Protein AF-A0A920TC18-F1 (afdb_monomer_lite)

Secondary structure (DSSP, 8-state):
-EEEEEEE-STTEEEEEEEEE--TTHHHHHHHHHHHTT-EEEEEEEEEE--TTS--EEEEEEEEEPPTT--HHHHHHHHHHHHHHHHHHHHTT-HHHHHHHHHHHHHHHHHTS---HHHHHHTTT--EEEPPP-

pLDDT: mean 86.0, std 17.26, range [37.12, 97.81]

Structure (mmCIF, N/CA/C/O backbone):
data_AF-A0A920TC18-F1
#
_entry.id   AF-A0A920TC18-F1
#
loop_
_atom_site.group_PDB
_atom_site.id
_atom_site.type_symbol
_atom_site.label_atom_id
_atom_site.label_alt_id
_atom_site.label_comp_id
_atom_site.label_asym_id
_atom_site.label_entity_id
_atom_site.label_seq_id
_atom_site.pdbx_PDB_ins_code
_atom_site.Cartn_x
_atom_site.Cartn_y
_atom_site.Cartn_z
_atom_site.occupancy
_atom_site.B_iso_or_equiv
_atom_site.auth_seq_id
_atom_site.auth_comp_id
_atom_site.auth_asym_id
_atom_site.auth_atom_id
_atom_site.pdbx_PDB_model_num
ATOM 1 N N . MET A 1 1 ? -10.137 7.199 5.764 1.00 71.00 1 MET A N 1
ATOM 2 C CA . MET A 1 1 ? -9.366 8.126 4.909 1.00 71.00 1 MET A CA 1
ATOM 3 C C . MET A 1 1 ? -7.893 7.777 5.050 1.00 71.00 1 MET A C 1
ATOM 5 O O . MET A 1 1 ? -7.438 7.649 6.183 1.00 71.00 1 MET A O 1
ATOM 9 N N . ALA A 1 2 ? -7.204 7.559 3.930 1.00 89.00 2 ALA A N 1
ATOM 10 C CA . ALA A 1 2 ? -5.788 7.202 3.873 1.00 89.00 2 ALA A CA 1
ATOM 11 C C . ALA A 1 2 ? -5.041 8.218 2.997 1.00 89.00 2 ALA A C 1
ATOM 13 O O . ALA A 1 2 ? -5.498 8.547 1.901 1.00 89.00 2 ALA A O 1
ATOM 14 N N . MET A 1 3 ? -3.919 8.724 3.499 1.00 94.50 3 MET A N 1
ATOM 15 C CA . MET A 1 3 ? -2.971 9.561 2.768 1.00 94.50 3 MET A CA 1
ATOM 16 C C . MET A 1 3 ? -1.840 8.679 2.250 1.00 94.50 3 MET A C 1
ATOM 18 O O . MET A 1 3 ? -1.344 7.822 2.982 1.00 94.50 3 MET A O 1
ATOM 22 N N . VAL A 1 4 ? -1.434 8.913 1.006 1.00 96.06 4 VAL A N 1
ATOM 23 C CA . VAL A 1 4 ? -0.316 8.234 0.354 1.00 96.06 4 VAL A CA 1
ATOM 24 C C . VAL A 1 4 ? 0.559 9.305 -0.278 1.00 96.06 4 VAL A C 1
ATOM 26 O O . VAL A 1 4 ? 0.095 10.030 -1.150 1.00 96.06 4 VAL A O 1
ATOM 29 N N . GLU A 1 5 ? 1.803 9.397 0.174 1.00 96.12 5 GLU A N 1
ATOM 30 C CA . GLU A 1 5 ? 2.759 10.421 -0.243 1.00 96.12 5 GLU A CA 1
ATOM 31 C C . GLU A 1 5 ? 4.045 9.754 -0.748 1.00 96.12 5 GLU A C 1
ATOM 33 O O . GLU A 1 5 ? 4.858 9.290 0.060 1.00 96.12 5 GLU A O 1
ATOM 38 N N . PRO A 1 6 ? 4.227 9.643 -2.074 1.00 95.50 6 PRO A N 1
ATOM 39 C CA . PRO A 1 6 ? 5.462 9.153 -2.665 1.00 95.50 6 PRO A CA 1
ATOM 40 C C . PRO A 1 6 ? 6.469 10.294 -2.866 1.00 95.50 6 PRO A C 1
ATOM 42 O O . PRO A 1 6 ? 6.216 11.250 -3.596 1.00 95.50 6 PRO A O 1
ATOM 45 N N . VAL A 1 7 ? 7.660 10.149 -2.292 1.00 95.75 7 VAL A N 1
ATOM 46 C CA . VAL A 1 7 ? 8.815 11.014 -2.549 1.00 95.75 7 VAL A CA 1
ATOM 47 C C . VAL A 1 7 ? 9.787 10.294 -3.468 1.00 95.75 7 VAL A C 1
ATOM 49 O O . VAL A 1 7 ? 10.205 9.164 -3.219 1.00 95.75 7 VAL A O 1
ATOM 52 N N . TRP A 1 8 ? 10.164 10.965 -4.545 1.00 92.06 8 TRP A N 1
ATOM 53 C CA . TRP A 1 8 ? 11.046 10.416 -5.560 1.00 92.06 8 TRP A CA 1
ATOM 54 C C . TRP A 1 8 ? 12.492 10.328 -5.097 1.00 92.06 8 TRP A C 1
ATOM 56 O O . TRP A 1 8 ? 13.028 11.261 -4.501 1.00 92.06 8 TRP A O 1
ATOM 66 N N . LEU A 1 9 ? 13.124 9.209 -5.436 1.00 91.44 9 LEU A N 1
ATOM 67 C CA . LEU A 1 9 ? 14.552 8.980 -5.277 1.00 91.44 9 LEU A CA 1
ATOM 68 C C . LEU A 1 9 ? 15.173 8.682 -6.651 1.00 91.44 9 LEU A C 1
ATOM 70 O O . LEU A 1 9 ? 14.479 8.509 -7.655 1.00 91.44 9 LEU A O 1
ATOM 74 N N . GLU A 1 10 ? 16.498 8.603 -6.697 1.00 88.12 10 GLU A N 1
ATOM 75 C CA . GLU A 1 10 ? 17.239 8.215 -7.901 1.00 88.12 10 GLU A CA 1
ATOM 76 C C . GLU A 1 10 ? 16.996 6.735 -8.277 1.00 88.12 10 GLU A C 1
ATOM 78 O O . GLU A 1 10 ? 16.531 5.925 -7.467 1.00 88.12 10 GLU A O 1
ATOM 83 N N . ASP A 1 11 ? 17.319 6.371 -9.523 1.00 87.25 11 ASP A N 1
ATOM 84 C CA . ASP A 1 11 ? 17.319 4.990 -10.037 1.00 87.25 11 ASP A CA 1
ATOM 85 C C . ASP A 1 11 ? 15.982 4.233 -9.935 1.00 87.25 11 ASP A C 1
ATOM 87 O O . ASP A 1 11 ? 15.939 3.044 -9.598 1.00 87.25 11 ASP A O 1
ATOM 91 N N . GLY A 1 12 ? 14.867 4.917 -10.210 1.00 91.12 12 GLY A N 1
ATOM 92 C CA . GLY A 1 12 ? 13.538 4.292 -10.226 1.00 91.12 12 GLY A CA 1
ATOM 93 C C . GLY A 1 12 ? 13.045 3.875 -8.839 1.00 91.12 12 GLY A C 1
ATOM 94 O O . GLY A 1 12 ? 12.271 2.923 -8.706 1.00 91.12 12 GLY A O 1
ATOM 95 N N . ARG A 1 13 ? 13.518 4.555 -7.792 1.00 95.25 13 ARG A N 1
ATOM 96 C CA . ARG A 1 13 ? 13.121 4.308 -6.405 1.00 95.25 13 ARG A CA 1
ATOM 97 C C . ARG A 1 13 ? 12.242 5.426 -5.868 1.00 95.25 13 ARG A C 1
ATOM 99 O O . ARG A 1 13 ? 12.263 6.551 -6.358 1.00 95.25 13 ARG A O 1
ATOM 106 N N . ALA A 1 14 ? 11.501 5.109 -4.817 1.00 96.69 14 ALA A N 1
ATOM 107 C CA . ALA A 1 14 ? 10.731 6.082 -4.061 1.00 96.69 14 ALA A CA 1
ATOM 108 C C . ALA A 1 14 ? 10.785 5.771 -2.567 1.00 96.69 14 ALA A C 1
ATOM 110 O O . ALA A 1 14 ? 10.993 4.624 -2.164 1.00 96.69 14 ALA A O 1
ATOM 111 N N . GLU A 1 15 ? 10.563 6.794 -1.756 1.00 97.06 15 GLU A N 1
ATOM 112 C CA . GLU A 1 15 ? 10.148 6.646 -0.371 1.00 97.06 15 GLU A CA 1
ATOM 113 C C . GLU A 1 15 ? 8.646 6.926 -0.287 1.00 97.06 15 GLU A C 1
ATOM 115 O O . GLU A 1 15 ? 8.190 8.028 -0.567 1.00 97.06 15 GLU A O 1
ATOM 120 N N . LEU A 1 16 ? 7.865 5.906 0.045 1.00 97.50 16 LEU A N 1
ATOM 121 C CA . LEU A 1 16 ? 6.417 5.979 0.169 1.00 97.50 16 LEU A CA 1
ATOM 122 C C . LEU A 1 16 ? 6.041 6.142 1.634 1.00 97.50 16 LEU A C 1
ATOM 124 O O . LEU A 1 16 ? 6.385 5.276 2.432 1.00 97.50 16 LEU A O 1
ATOM 128 N N . THR A 1 17 ? 5.283 7.181 1.971 1.00 97.12 17 THR A N 1
ATOM 129 C CA . THR A 1 17 ? 4.672 7.328 3.297 1.00 97.12 17 THR A CA 1
ATOM 130 C C . THR A 1 17 ? 3.164 7.143 3.208 1.00 97.12 17 THR A C 1
ATOM 132 O O . THR A 1 17 ? 2.493 7.799 2.415 1.00 97.12 17 THR A O 1
ATOM 135 N N . VAL A 1 18 ? 2.623 6.258 4.041 1.00 97.00 18 VAL A N 1
ATOM 136 C CA . VAL A 1 18 ? 1.187 6.011 4.171 1.00 97.00 18 VAL A CA 1
ATOM 137 C C . VAL A 1 18 ? 0.743 6.377 5.580 1.00 97.00 18 VAL A C 1
ATOM 139 O O . VAL A 1 18 ? 1.332 5.923 6.559 1.00 97.00 18 VAL A O 1
ATOM 142 N N . VAL A 1 19 ? -0.309 7.189 5.681 1.00 95.75 19 VAL A N 1
ATOM 143 C CA . VAL A 1 19 ? -0.926 7.559 6.961 1.00 95.75 19 VAL A CA 1
ATOM 144 C C . VAL A 1 19 ? -2.421 7.296 6.899 1.00 95.75 19 VAL A C 1
ATOM 146 O O . VAL A 1 19 ? -3.125 7.834 6.045 1.00 95.75 19 VAL A O 1
ATOM 149 N N . ALA A 1 20 ? -2.929 6.490 7.823 1.00 94.62 20 ALA A N 1
ATOM 150 C CA . ALA A 1 20 ? -4.344 6.137 7.891 1.00 94.62 20 ALA A CA 1
ATOM 151 C C . ALA A 1 20 ? -4.758 5.813 9.332 1.00 94.62 20 ALA A C 1
ATOM 153 O O . ALA A 1 20 ? -3.912 5.705 10.216 1.00 94.62 20 ALA A O 1
ATOM 154 N N . PHE A 1 21 ? -6.061 5.675 9.592 1.00 93.69 21 PHE A N 1
ATOM 155 C CA . PHE A 1 21 ? -6.519 5.126 10.872 1.00 93.69 21 PHE A CA 1
ATOM 156 C C . PHE A 1 21 ? -6.059 3.680 11.001 1.00 93.69 21 PHE A C 1
ATOM 158 O O . PHE A 1 21 ? -6.312 2.876 10.102 1.00 93.69 21 PHE A O 1
ATOM 165 N N . ASP A 1 22 ? -5.389 3.367 12.108 1.00 91.94 22 ASP A N 1
ATOM 166 C CA . ASP A 1 22 ? -4.844 2.033 12.304 1.00 91.94 22 ASP A CA 1
ATOM 167 C C . ASP A 1 22 ? -5.982 1.031 12.499 1.00 91.94 22 ASP A C 1
ATOM 169 O O . ASP A 1 22 ? -6.965 1.283 13.202 1.00 91.94 22 ASP A O 1
ATOM 173 N N . SER A 1 23 ? -5.862 -0.109 11.835 1.00 89.81 23 SER A N 1
ATOM 174 C CA . SER A 1 23 ? -6.848 -1.177 11.896 1.00 89.81 23 SER A CA 1
ATOM 175 C C . SER A 1 23 ? -6.212 -2.513 11.541 1.00 89.81 23 SER A C 1
ATOM 177 O O . SER A 1 23 ? -5.182 -2.605 10.867 1.00 89.81 23 SER A O 1
ATOM 179 N N . GLN A 1 24 ? -6.833 -3.591 12.015 1.00 89.69 24 GLN A N 1
ATOM 180 C CA . GLN A 1 24 ? -6.321 -4.932 11.778 1.00 89.69 24 GLN A CA 1
ATOM 181 C C . GLN A 1 24 ? -6.228 -5.221 10.272 1.00 89.69 24 GLN A C 1
ATOM 183 O O . GLN A 1 24 ? -7.203 -5.075 9.543 1.00 89.69 24 GLN A O 1
ATOM 188 N N . GLY A 1 25 ? -5.066 -5.691 9.818 1.00 91.75 25 GLY A N 1
ATOM 189 C CA . GLY A 1 25 ? -4.838 -6.067 8.420 1.00 91.75 25 GLY A CA 1
ATOM 190 C C . GLY A 1 25 ? -4.450 -4.912 7.493 1.00 91.75 25 GLY A C 1
ATOM 191 O O . GLY A 1 25 ? -4.043 -5.183 6.369 1.00 91.75 25 GLY A O 1
ATOM 192 N N . LEU A 1 26 ? -4.478 -3.656 7.950 1.00 94.81 26 LEU A N 1
ATOM 193 C CA . LEU A 1 26 ? -4.143 -2.501 7.113 1.00 94.81 26 LEU A CA 1
ATOM 194 C C . LEU A 1 26 ? -2.704 -2.541 6.578 1.00 94.81 26 LEU A C 1
ATOM 196 O O . LEU A 1 26 ? -2.493 -2.362 5.384 1.00 94.81 26 LEU A O 1
ATOM 200 N N . LEU A 1 27 ? -1.720 -2.869 7.419 1.00 95.06 27 LEU A N 1
ATOM 201 C CA . LEU A 1 27 ? -0.330 -3.029 6.971 1.00 95.06 27 LEU A CA 1
ATOM 202 C C . LEU A 1 27 ? -0.179 -4.149 5.922 1.00 95.06 27 LEU A C 1
ATOM 204 O O . LEU A 1 27 ? 0.617 -4.034 4.988 1.00 95.06 27 LEU A O 1
ATOM 208 N N . ALA A 1 28 ? -0.952 -5.233 6.059 1.00 94.56 28 ALA A N 1
ATOM 209 C CA . ALA A 1 28 ? -0.973 -6.310 5.071 1.00 94.56 28 ALA A CA 1
ATOM 210 C C . ALA A 1 28 ? -1.599 -5.836 3.750 1.00 94.56 28 ALA A C 1
ATOM 212 O O . ALA A 1 28 ? -1.105 -6.195 2.687 1.00 94.56 28 ALA A O 1
ATOM 213 N N . ALA A 1 29 ? -2.622 -4.979 3.813 1.00 96.69 29 ALA A N 1
ATOM 214 C CA . ALA A 1 29 ? -3.209 -4.353 2.636 1.00 96.69 29 ALA A CA 1
ATOM 215 C C . ALA A 1 29 ? -2.237 -3.417 1.918 1.00 96.69 29 ALA A C 1
ATOM 217 O O . ALA A 1 29 ? -2.009 -3.577 0.725 1.00 96.69 29 ALA A O 1
ATOM 218 N N . ILE A 1 30 ? -1.605 -2.508 2.660 1.00 97.12 30 ILE A N 1
ATOM 219 C CA . ILE A 1 30 ? -0.593 -1.575 2.154 1.00 97.12 30 ILE A CA 1
ATOM 220 C C . ILE A 1 30 ? 0.522 -2.342 1.433 1.00 97.12 30 ILE A C 1
ATOM 222 O O . ILE A 1 30 ? 0.774 -2.130 0.249 1.00 97.12 30 ILE A O 1
ATOM 226 N N . SER A 1 31 ? 1.156 -3.293 2.122 1.00 96.62 31 SER A N 1
ATOM 227 C CA . SER A 1 31 ? 2.265 -4.062 1.546 1.00 96.62 31 SER A CA 1
ATOM 228 C C . SER A 1 31 ? 1.829 -4.997 0.412 1.00 96.62 31 SER A C 1
ATOM 230 O O . SER A 1 31 ? 2.531 -5.105 -0.592 1.00 96.62 31 SER A O 1
ATOM 232 N N . GLY A 1 32 ? 0.664 -5.637 0.525 1.00 96.75 32 GLY A N 1
ATOM 233 C CA . GLY A 1 32 ? 0.112 -6.499 -0.519 1.00 96.75 32 GLY A CA 1
ATOM 234 C C . GLY A 1 32 ? -0.211 -5.732 -1.798 1.00 96.75 32 GLY A C 1
ATOM 235 O O . GLY A 1 32 ? 0.154 -6.179 -2.884 1.00 96.75 32 GLY A O 1
ATOM 236 N N . LEU A 1 33 ? -0.824 -4.552 -1.687 1.00 97.81 33 LEU A N 1
ATOM 237 C CA . LEU A 1 33 ? -1.141 -3.708 -2.839 1.00 97.81 33 LEU A CA 1
ATOM 238 C C . LEU A 1 33 ? 0.123 -3.223 -3.555 1.00 97.81 33 LEU A C 1
ATOM 240 O O . LEU A 1 33 ? 0.146 -3.215 -4.783 1.00 97.81 33 LEU A O 1
ATOM 244 N N . LEU A 1 34 ? 1.206 -2.915 -2.832 1.00 97.19 34 LEU A N 1
ATOM 245 C CA . LEU A 1 34 ? 2.494 -2.610 -3.470 1.00 97.19 34 LEU A CA 1
ATOM 246 C C . LEU A 1 34 ? 2.947 -3.766 -4.373 1.00 97.19 34 LEU A C 1
ATOM 248 O O . LEU A 1 34 ? 3.266 -3.550 -5.541 1.00 97.19 34 LEU A O 1
ATOM 252 N N . VAL A 1 35 ? 2.867 -5.004 -3.879 1.00 95.12 35 VAL A N 1
ATOM 253 C CA . VAL A 1 35 ? 3.198 -6.202 -4.667 1.00 95.12 35 VAL A CA 1
ATOM 254 C C . VAL A 1 35 ? 2.257 -6.375 -5.863 1.00 95.12 35 VAL A C 1
ATOM 256 O O . VAL A 1 35 ? 2.709 -6.719 -6.957 1.00 95.12 35 VAL A O 1
ATOM 259 N N . VAL A 1 36 ? 0.956 -6.123 -5.692 1.00 96.44 36 VAL A N 1
ATOM 260 C CA . VAL A 1 36 ? -0.033 -6.208 -6.781 1.00 96.44 36 VAL A CA 1
ATOM 261 C C . VAL A 1 36 ? 0.293 -5.232 -7.912 1.00 96.44 36 VAL A C 1
ATOM 263 O O . VAL A 1 36 ? 0.227 -5.621 -9.079 1.00 96.44 36 VAL A O 1
ATOM 266 N N . HIS A 1 37 ? 0.730 -4.017 -7.573 1.00 95.94 37 HIS A N 1
ATOM 267 C CA . HIS A 1 37 ? 1.166 -2.988 -8.525 1.00 95.94 37 HIS A CA 1
ATOM 268 C C . HIS A 1 37 ? 2.593 -3.199 -9.065 1.00 95.94 37 HIS A C 1
ATOM 270 O O . HIS A 1 37 ? 3.102 -2.369 -9.815 1.00 95.94 37 HIS A O 1
ATOM 276 N N . GLY A 1 38 ? 3.242 -4.318 -8.724 1.00 94.25 38 GLY A N 1
ATOM 277 C CA . GLY A 1 38 ? 4.597 -4.652 -9.174 1.00 94.25 38 GLY A CA 1
ATOM 278 C C . GLY A 1 38 ? 5.700 -3.848 -8.482 1.00 94.25 38 GLY A C 1
ATOM 279 O O . GLY A 1 38 ? 6.848 -3.877 -8.922 1.00 94.25 38 GLY A O 1
ATOM 280 N N . VAL A 1 39 ? 5.365 -3.133 -7.410 1.00 95.81 39 VAL A N 1
ATOM 281 C CA . VAL A 1 39 ? 6.303 -2.341 -6.619 1.00 95.81 39 VAL A CA 1
ATOM 282 C C . VAL A 1 39 ? 7.076 -3.263 -5.679 1.00 95.81 39 VAL A C 1
ATOM 284 O O . VAL A 1 39 ? 6.501 -3.997 -4.875 1.00 95.81 39 VAL A O 1
ATOM 287 N N . GLU A 1 40 ? 8.402 -3.220 -5.764 1.00 94.38 40 GLU A N 1
ATOM 288 C CA . GLU A 1 40 ? 9.280 -4.012 -4.907 1.00 94.38 40 GLU A CA 1
ATOM 289 C C . GLU A 1 40 ? 9.596 -3.248 -3.618 1.00 94.38 40 GLU A C 1
ATOM 291 O O . GLU A 1 40 ? 10.122 -2.135 -3.650 1.00 94.38 40 GLU A O 1
ATOM 296 N N . ILE A 1 41 ? 9.322 -3.867 -2.468 1.00 94.75 41 ILE A N 1
ATOM 297 C CA . ILE A 1 41 ? 9.647 -3.304 -1.155 1.00 94.75 41 ILE A CA 1
ATOM 298 C C . ILE A 1 41 ? 11.110 -3.618 -0.823 1.00 94.75 41 ILE A C 1
ATOM 300 O O . ILE A 1 41 ? 11.487 -4.776 -0.642 1.00 94.75 41 ILE A O 1
ATOM 304 N N . LEU A 1 42 ? 11.936 -2.577 -0.713 1.00 94.94 42 LEU A N 1
ATOM 305 C CA . LEU A 1 42 ? 13.358 -2.684 -0.367 1.00 94.94 42 LEU A CA 1
ATOM 306 C C . LEU A 1 42 ? 13.571 -2.638 1.146 1.00 94.94 42 LEU A C 1
ATOM 308 O O . LEU A 1 42 ? 14.446 -3.312 1.686 1.00 94.94 42 LEU A O 1
ATOM 312 N N . ASN A 1 43 ? 12.793 -1.801 1.826 1.00 93.50 43 ASN A N 1
ATOM 313 C CA . ASN A 1 43 ? 12.845 -1.605 3.268 1.00 93.50 43 ASN A CA 1
ATOM 314 C C . ASN A 1 43 ? 11.517 -0.999 3.739 1.00 93.50 43 ASN A C 1
ATOM 316 O O . ASN A 1 43 ? 10.888 -0.263 2.978 1.00 93.50 43 ASN A O 1
ATOM 320 N N . GLY A 1 44 ? 11.102 -1.278 4.974 1.00 94.00 44 GLY A N 1
ATOM 321 C CA . GLY A 1 44 ? 9.898 -0.688 5.547 1.00 94.00 44 GLY A CA 1
ATOM 322 C C . GLY A 1 44 ? 10.016 -0.438 7.045 1.00 94.00 44 GLY A C 1
ATOM 323 O O . GLY A 1 44 ? 10.580 -1.249 7.782 1.00 94.00 44 GLY A O 1
ATOM 324 N N . HIS A 1 45 ? 9.420 0.662 7.486 1.00 93.69 45 HIS A N 1
ATOM 325 C CA . HIS A 1 45 ? 9.200 0.988 8.887 1.00 93.69 45 HIS A CA 1
ATOM 326 C C . HIS A 1 45 ? 7.706 1.200 9.096 1.00 93.69 45 HIS A C 1
ATOM 328 O O . HIS A 1 45 ? 7.095 1.983 8.375 1.00 93.69 45 HIS A O 1
ATOM 334 N N . ALA A 1 46 ? 7.133 0.495 10.065 1.00 93.06 46 ALA A N 1
ATOM 335 C CA . ALA A 1 46 ? 5.713 0.581 10.380 1.00 93.06 46 ALA A CA 1
ATOM 336 C C . ALA A 1 46 ? 5.532 1.005 11.835 1.00 93.06 46 ALA A C 1
ATOM 338 O O . ALA A 1 46 ? 6.133 0.408 12.738 1.00 93.06 46 ALA A O 1
ATOM 339 N N . PHE A 1 47 ? 4.695 2.015 12.052 1.00 89.62 47 PHE A N 1
ATOM 340 C CA . PHE A 1 47 ? 4.451 2.604 13.363 1.00 89.62 47 PHE A CA 1
ATOM 341 C C . PHE A 1 47 ? 2.957 2.766 13.611 1.00 89.62 47 PHE A C 1
ATOM 343 O O . PHE A 1 47 ? 2.210 3.178 12.726 1.00 89.62 47 PHE A O 1
ATOM 350 N N . THR A 1 48 ? 2.540 2.519 14.851 1.00 92.81 48 THR A N 1
ATOM 351 C CA . THR A 1 48 ? 1.220 2.920 15.340 1.00 92.81 48 THR A CA 1
ATOM 352 C C . THR A 1 48 ? 1.402 4.147 16.225 1.00 92.81 48 THR A C 1
ATOM 354 O O . THR A 1 48 ? 2.066 4.080 17.256 1.00 92.81 48 THR A O 1
ATOM 357 N N . LEU A 1 49 ? 0.808 5.265 15.820 1.00 91.56 49 LEU A N 1
ATOM 358 C CA . LEU A 1 49 ? 0.686 6.469 16.626 1.00 91.56 49 LEU A CA 1
ATOM 359 C C . LEU A 1 49 ? -0.615 6.400 17.426 1.00 91.56 49 LEU A C 1
ATOM 361 O O . LEU A 1 49 ? -1.709 6.527 16.868 1.00 91.56 49 LEU A O 1
ATOM 365 N N . GLU A 1 50 ? -0.496 6.227 18.737 1.00 91.62 50 GLU A N 1
ATOM 366 C CA . GLU A 1 50 ? -1.625 6.354 19.654 1.00 91.62 50 GLU A CA 1
ATOM 367 C C . GLU A 1 50 ? -1.971 7.833 19.849 1.00 91.62 50 GLU A C 1
ATOM 369 O O . GLU A 1 50 ? -1.114 8.655 20.175 1.00 91.62 50 GLU A O 1
ATOM 374 N N . VAL A 1 51 ? -3.239 8.186 19.636 1.00 88.50 51 VAL A N 1
ATOM 375 C CA . VAL A 1 51 ? -3.726 9.560 19.797 1.00 88.50 51 VAL A CA 1
ATOM 376 C C . VAL A 1 51 ? -4.592 9.620 21.056 1.00 88.50 51 VAL A C 1
ATOM 378 O O . VAL A 1 51 ? -5.643 8.978 21.090 1.00 88.50 51 VAL A O 1
ATOM 381 N N . PRO A 1 52 ? -4.211 10.389 22.095 1.00 89.19 52 PRO A N 1
ATOM 382 C CA . PRO A 1 52 ? -5.019 10.510 23.303 1.00 89.19 52 PRO A CA 1
ATOM 383 C C . PRO A 1 52 ? -6.436 11.001 22.989 1.00 89.19 52 PRO A C 1
ATOM 385 O O . PRO A 1 52 ? -6.620 12.059 22.390 1.00 89.19 52 PRO A O 1
ATOM 388 N N . GLY A 1 53 ? -7.443 10.224 23.392 1.00 88.75 53 GLY A N 1
ATOM 389 C CA . GLY A 1 53 ? -8.853 10.559 23.164 1.00 88.75 53 GLY A CA 1
ATOM 390 C C . GLY A 1 53 ? -9.321 10.436 21.709 1.00 88.75 53 GLY A C 1
ATOM 391 O O . GLY A 1 53 ? -10.415 10.899 21.394 1.00 88.75 53 GLY A O 1
ATOM 392 N N . GLY A 1 54 ? -8.528 9.820 20.826 1.00 88.81 54 GLY A N 1
ATOM 393 C CA . GLY A 1 54 ? -8.871 9.619 19.421 1.00 88.81 54 GLY A CA 1
ATOM 394 C C . GLY A 1 54 ? -8.460 8.243 18.890 1.00 88.81 54 GLY A C 1
ATOM 395 O O . GLY A 1 54 ? -7.782 7.479 19.573 1.00 88.81 54 GLY A O 1
ATOM 396 N N . PRO A 1 55 ? -8.879 7.899 17.663 1.00 88.50 55 PRO A N 1
ATOM 397 C CA . PRO A 1 55 ? -8.441 6.672 17.008 1.00 88.50 55 PRO A CA 1
ATOM 398 C C . PRO A 1 55 ? -6.942 6.729 16.672 1.00 88.50 55 PRO A C 1
ATOM 400 O O . PRO A 1 55 ? -6.454 7.734 16.140 1.00 88.50 55 PRO A O 1
ATOM 403 N N . SER A 1 56 ? -6.231 5.632 16.945 1.00 93.44 56 SER A N 1
ATOM 404 C CA . SER A 1 56 ? -4.827 5.459 16.562 1.00 93.44 56 SER A CA 1
ATOM 405 C C . SER A 1 56 ? -4.637 5.560 15.049 1.00 93.44 56 SER A C 1
ATOM 407 O O . SER A 1 56 ? -5.552 5.304 14.260 1.00 93.44 56 SER A O 1
ATOM 409 N N . ARG A 1 57 ? -3.427 5.927 14.632 1.00 93.50 57 ARG A N 1
ATOM 410 C CA . ARG A 1 57 ? -3.041 6.039 13.222 1.00 93.50 57 ARG A CA 1
ATOM 411 C C . ARG A 1 57 ? -1.877 5.118 12.915 1.00 93.50 57 ARG A C 1
ATOM 413 O O . ARG A 1 57 ? -0.983 5.000 13.744 1.00 93.50 57 ARG A O 1
ATOM 420 N N . CYS A 1 58 ? -1.854 4.518 11.732 1.00 94.19 58 CYS A N 1
ATOM 421 C CA . CYS A 1 58 ? -0.618 3.961 11.209 1.00 94.19 58 CYS A CA 1
ATOM 422 C C . CYS A 1 58 ? 0.180 5.069 10.514 1.00 94.19 58 CYS A C 1
ATOM 424 O O . CYS A 1 58 ? -0.391 5.992 9.920 1.00 94.19 58 CYS A O 1
ATOM 426 N N . VAL A 1 59 ? 1.498 4.979 10.622 1.00 95.12 59 VAL A N 1
ATOM 427 C CA . VAL A 1 59 ? 2.457 5.748 9.836 1.00 95.12 59 VAL A CA 1
ATOM 428 C C . VAL A 1 59 ? 3.443 4.726 9.303 1.00 95.12 59 VAL A C 1
ATOM 430 O O . VAL A 1 59 ? 4.275 4.221 10.053 1.00 95.12 59 VAL A O 1
ATOM 433 N N . ASP A 1 60 ? 3.310 4.385 8.028 1.00 96.12 60 ASP A N 1
ATOM 434 C CA . ASP A 1 60 ? 4.124 3.354 7.399 1.00 96.12 60 ASP A CA 1
ATOM 435 C C . ASP A 1 60 ? 4.970 3.980 6.291 1.00 96.12 60 ASP A C 1
ATOM 437 O O . ASP A 1 60 ? 4.441 4.589 5.360 1.00 96.12 60 ASP A O 1
ATOM 441 N N . THR A 1 61 ? 6.288 3.827 6.385 1.00 96.75 61 THR A N 1
ATOM 442 C CA . THR A 1 61 ? 7.245 4.361 5.414 1.00 96.75 61 THR A CA 1
ATOM 443 C C . THR A 1 61 ? 8.001 3.224 4.745 1.00 96.75 61 THR A C 1
ATOM 445 O O . THR A 1 61 ? 8.636 2.411 5.419 1.00 96.75 61 THR A O 1
ATOM 448 N N . PHE A 1 62 ? 7.990 3.185 3.415 1.00 97.31 62 PHE A N 1
ATOM 449 C CA . PHE A 1 62 ? 8.650 2.154 2.621 1.00 97.31 62 PHE A CA 1
ATOM 450 C C . PHE A 1 62 ? 9.628 2.765 1.633 1.00 97.31 62 PHE A C 1
ATOM 452 O O . PHE A 1 62 ? 9.270 3.647 0.862 1.00 97.31 62 PHE A O 1
ATOM 459 N N . LYS A 1 63 ? 10.842 2.220 1.575 1.00 97.19 63 LYS A N 1
ATOM 460 C CA . LYS A 1 63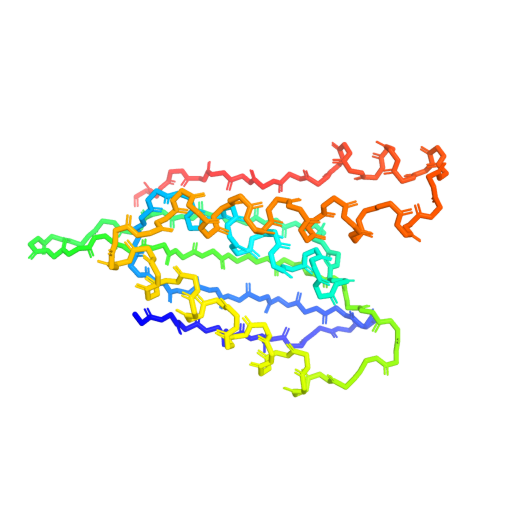 ? 11.707 2.409 0.410 1.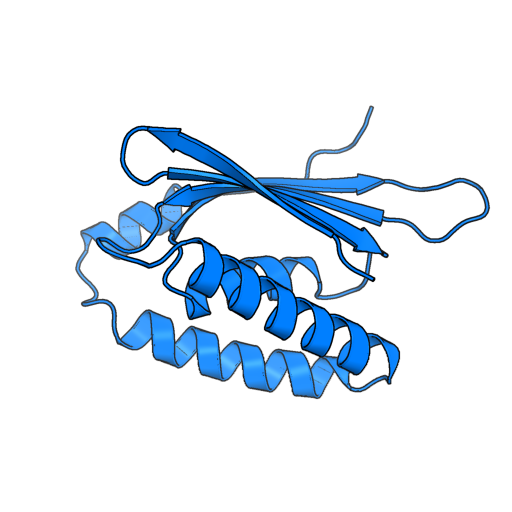00 97.19 63 LYS A CA 1
ATOM 461 C C . LYS A 1 63 ? 11.342 1.355 -0.611 1.00 97.19 63 LYS A C 1
ATOM 463 O O . LYS A 1 63 ? 11.390 0.160 -0.308 1.00 97.19 63 LYS A O 1
ATOM 468 N N . VAL A 1 64 ? 11.000 1.794 -1.811 1.00 97.12 64 VAL A N 1
ATOM 469 C CA . VAL A 1 64 ? 10.497 0.927 -2.870 1.00 97.12 64 VAL A CA 1
ATOM 470 C C . VAL A 1 64 ? 11.262 1.119 -4.171 1.00 97.12 64 VAL A C 1
ATOM 472 O O . VAL A 1 64 ? 11.832 2.182 -4.418 1.00 97.12 64 VAL A O 1
ATOM 475 N N . ARG A 1 65 ? 11.271 0.083 -5.007 1.00 96.38 65 ARG A N 1
ATOM 476 C CA . ARG A 1 65 ? 11.681 0.145 -6.412 1.00 96.38 65 ARG A CA 1
ATOM 477 C C . ARG A 1 65 ? 10.448 -0.037 -7.281 1.00 96.38 65 ARG A C 1
ATOM 479 O O . ARG A 1 65 ? 9.662 -0.957 -7.055 1.00 96.38 65 ARG A O 1
ATOM 486 N N . LEU A 1 66 ? 10.285 0.847 -8.255 1.00 95.25 66 LEU A N 1
ATOM 487 C CA . LEU A 1 66 ? 9.140 0.812 -9.150 1.00 95.25 66 LEU A CA 1
ATOM 488 C C . LEU A 1 66 ? 9.400 -0.066 -10.377 1.00 95.25 66 LEU A C 1
ATOM 490 O O . LEU A 1 66 ? 10.561 -0.281 -10.738 1.00 95.25 66 LEU A O 1
ATOM 494 N N . PRO A 1 67 ? 8.337 -0.560 -11.038 1.00 93.50 67 PRO A N 1
ATOM 495 C CA . PRO A 1 67 ? 8.472 -1.236 -12.320 1.00 93.50 67 PRO A CA 1
ATOM 496 C C . PRO A 1 67 ? 9.143 -0.335 -13.363 1.00 93.50 67 PRO A C 1
ATOM 498 O O . PRO A 1 67 ? 8.824 0.851 -13.480 1.00 93.50 67 PRO A O 1
ATOM 501 N N . GLU A 1 68 ? 10.043 -0.902 -14.165 1.00 90.81 68 GLU A N 1
ATOM 502 C CA . GLU A 1 68 ? 10.693 -0.166 -15.250 1.00 90.81 68 GLU A CA 1
ATOM 503 C C . GLU A 1 68 ? 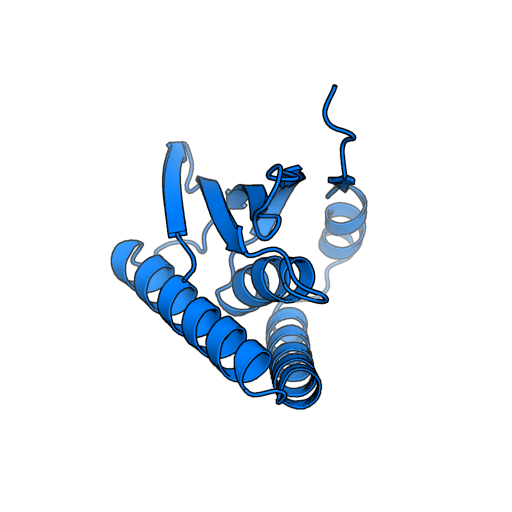9.660 0.394 -16.242 1.00 90.81 68 GLU A C 1
ATOM 505 O O . GLU A 1 68 ? 8.720 -0.292 -16.648 1.00 90.81 68 GLU A O 1
ATOM 510 N N . GLY A 1 69 ? 9.828 1.661 -16.631 1.00 89.69 69 GLY A N 1
ATOM 511 C CA . GLY A 1 69 ? 8.961 2.326 -17.608 1.00 89.69 69 GLY A CA 1
ATOM 512 C C . GLY A 1 69 ? 7.532 2.621 -17.133 1.00 89.69 69 GLY A C 1
ATOM 513 O O . GLY A 1 69 ? 6.696 2.992 -17.957 1.00 89.69 69 GLY A O 1
ATOM 514 N N . CYS A 1 70 ? 7.217 2.470 -15.840 1.00 92.38 70 CYS A N 1
ATOM 515 C CA . CYS A 1 70 ? 5.876 2.770 -15.344 1.00 92.38 70 CYS A CA 1
ATOM 516 C C . CYS A 1 70 ? 5.534 4.266 -15.456 1.00 92.38 70 CYS A C 1
ATOM 518 O O . CYS A 1 70 ? 6.383 5.136 -15.254 1.00 92.38 70 CYS A O 1
ATOM 520 N N . ASN A 1 71 ? 4.256 4.572 -15.702 1.00 94.06 71 ASN A N 1
ATOM 521 C CA . ASN A 1 71 ? 3.7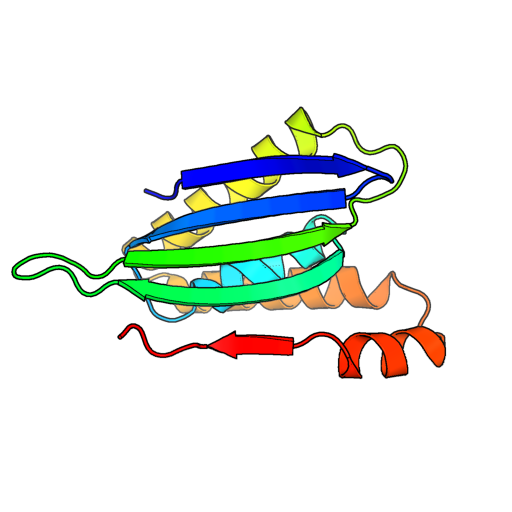26 5.913 -15.472 1.00 94.06 71 ASN A CA 1
ATOM 522 C C . ASN A 1 71 ? 3.384 6.054 -13.983 1.00 94.06 71 ASN A C 1
ATOM 524 O O . ASN A 1 71 ? 2.515 5.351 -13.467 1.00 94.06 71 ASN A O 1
ATOM 528 N N . TRP A 1 72 ? 4.081 6.961 -13.314 1.00 90.88 72 TRP A N 1
ATOM 529 C CA . TRP A 1 72 ? 4.066 7.095 -11.864 1.00 90.88 72 TRP A CA 1
ATOM 530 C C . TRP A 1 72 ? 2.768 7.671 -11.322 1.00 90.88 72 TRP A C 1
ATOM 532 O O . TRP A 1 72 ? 2.228 7.131 -10.361 1.00 90.88 72 TRP A O 1
ATOM 542 N N . ASP A 1 73 ? 2.228 8.703 -11.969 1.00 92.25 73 ASP A N 1
ATOM 543 C CA . ASP A 1 73 ? 0.952 9.299 -11.566 1.00 92.25 73 ASP A CA 1
ATOM 544 C C . ASP A 1 73 ? -0.168 8.261 -11.650 1.00 92.25 73 ASP A C 1
ATOM 546 O O . ASP A 1 73 ? -1.006 8.146 -10.757 1.00 92.25 73 ASP A O 1
ATOM 550 N N . VAL A 1 74 ? -0.139 7.436 -12.700 1.00 95.88 74 VAL A N 1
ATOM 551 C CA . VAL A 1 74 ? -1.104 6.347 -12.881 1.00 95.88 74 VAL A CA 1
ATOM 552 C C . VAL A 1 74 ? -0.910 5.250 -11.835 1.00 95.88 74 VAL A C 1
ATOM 554 O O . VAL A 1 74 ? -1.899 4.756 -11.294 1.00 95.88 74 VAL A O 1
ATOM 557 N N . LEU A 1 75 ? 0.334 4.862 -11.542 1.00 96.06 75 LEU A N 1
ATOM 558 C CA . LEU A 1 75 ? 0.639 3.835 -10.544 1.00 96.06 75 LEU A CA 1
ATOM 559 C C . LEU A 1 75 ? 0.144 4.256 -9.159 1.00 96.06 75 LEU A C 1
ATOM 561 O O . LEU A 1 75 ? -0.598 3.509 -8.523 1.00 96.06 75 LEU A O 1
ATOM 565 N N . TRP A 1 76 ? 0.490 5.466 -8.717 1.00 95.94 76 TRP A N 1
ATOM 566 C CA . TRP A 1 76 ? 0.106 5.945 -7.393 1.00 95.94 76 TRP A CA 1
ATOM 567 C C . TRP A 1 76 ? -1.379 6.266 -7.286 1.00 95.94 76 TRP A C 1
ATOM 569 O O . TRP A 1 76 ? -1.976 5.971 -6.254 1.00 95.94 76 TRP A O 1
ATOM 579 N N . SER A 1 77 ? -2.003 6.777 -8.351 1.00 96.12 77 SER A N 1
ATOM 580 C CA . SER A 1 77 ? -3.453 6.979 -8.382 1.00 96.12 77 SER A CA 1
ATOM 581 C C . SER A 1 77 ? -4.217 5.659 -8.241 1.00 96.12 77 SER A C 1
ATOM 583 O O . SER A 1 77 ? -5.159 5.589 -7.454 1.00 96.12 77 SER A O 1
ATOM 585 N N . ARG A 1 78 ? -3.793 4.595 -8.940 1.00 97.25 78 ARG A N 1
ATOM 586 C CA . ARG A 1 78 ? -4.422 3.268 -8.821 1.00 97.25 78 ARG A CA 1
ATOM 587 C C . ARG A 1 78 ? -4.182 2.643 -7.454 1.00 97.25 78 ARG A C 1
ATOM 589 O O . ARG A 1 78 ? -5.129 2.202 -6.820 1.00 97.25 78 ARG A O 1
ATOM 596 N N . TYR A 1 79 ? -2.938 2.667 -6.981 1.00 97.69 79 TYR A N 1
ATOM 597 C CA . TYR A 1 79 ? -2.592 2.177 -5.650 1.00 97.69 79 TYR A CA 1
ATOM 598 C C . TYR A 1 79 ? -3.407 2.879 -4.552 1.00 97.69 79 TYR A C 1
ATOM 600 O O . TYR A 1 79 ? -3.928 2.226 -3.650 1.00 97.69 79 TYR A O 1
ATOM 608 N N . HIS A 1 80 ? -3.544 4.207 -4.632 1.00 97.06 80 HIS A N 1
ATOM 609 C CA . HIS A 1 80 ? -4.331 4.985 -3.674 1.00 97.06 80 HIS A CA 1
ATOM 610 C C . HIS A 1 80 ? -5.820 4.641 -3.737 1.00 97.06 80 HIS A C 1
ATOM 612 O O . HIS A 1 80 ? -6.432 4.458 -2.685 1.00 97.06 80 HIS A O 1
ATOM 618 N N . GLY A 1 81 ? -6.375 4.492 -4.944 1.00 96.94 81 GLY A N 1
ATOM 619 C CA . GLY A 1 81 ? -7.753 4.045 -5.153 1.00 96.94 81 GLY A CA 1
ATOM 620 C C . GLY A 1 81 ? -8.023 2.683 -4.514 1.00 96.94 81 GLY A C 1
ATOM 621 O O . GLY A 1 81 ? -8.905 2.576 -3.664 1.00 96.94 81 GLY A O 1
ATOM 622 N N . ASP A 1 82 ? -7.202 1.678 -4.826 1.00 97.31 82 ASP A N 1
ATOM 623 C CA . ASP A 1 82 ? -7.351 0.322 -4.281 1.00 97.31 82 ASP A CA 1
ATOM 624 C C . ASP A 1 82 ? -7.210 0.300 -2.745 1.00 97.31 82 ASP A C 1
ATOM 626 O O . ASP A 1 82 ? -7.906 -0.441 -2.044 1.00 97.31 82 ASP A O 1
ATOM 630 N N . LEU A 1 83 ? -6.326 1.139 -2.188 1.00 96.94 83 LEU A N 1
ATOM 631 C CA . LEU A 1 83 ? -6.171 1.267 -0.739 1.00 96.94 83 LEU A CA 1
ATOM 632 C C . LEU A 1 83 ? -7.407 1.902 -0.087 1.00 96.94 83 LEU A C 1
ATOM 634 O O . LEU A 1 83 ? -7.818 1.466 0.991 1.00 96.94 83 LEU A O 1
ATOM 638 N N . ILE A 1 84 ? -8.007 2.919 -0.715 1.00 96.00 84 ILE A N 1
ATOM 639 C CA . ILE A 1 84 ? -9.267 3.506 -0.244 1.00 96.00 84 ILE A CA 1
ATOM 640 C C . ILE A 1 84 ? -10.370 2.450 -0.258 1.00 96.00 84 ILE A C 1
ATOM 642 O O . ILE A 1 84 ? -11.036 2.285 0.764 1.00 96.00 84 ILE A O 1
ATOM 646 N N . GLU A 1 85 ? -10.515 1.697 -1.349 1.00 95.38 85 GLU A N 1
ATOM 647 C CA . GLU A 1 85 ? -11.514 0.629 -1.455 1.00 95.38 85 GLU A CA 1
ATOM 648 C C . GLU A 1 85 ? -11.355 -0.407 -0.334 1.00 95.38 85 GLU A C 1
ATOM 650 O O . GLU A 1 85 ? -12.332 -0.770 0.326 1.00 95.38 85 GLU A O 1
ATOM 655 N N . PHE A 1 86 ? -10.119 -0.830 -0.040 1.00 95.38 86 PHE A N 1
ATOM 656 C CA . PHE A 1 86 ? -9.848 -1.737 1.076 1.00 95.38 86 PHE A CA 1
ATOM 657 C C . PHE A 1 86 ? -10.252 -1.137 2.432 1.00 95.38 86 PHE A C 1
ATOM 659 O O . PHE A 1 86 ? -10.861 -1.817 3.268 1.00 95.38 86 PHE A O 1
ATOM 666 N N . VAL A 1 87 ? -9.902 0.130 2.676 1.00 93.25 87 VAL A N 1
ATOM 667 C CA . VAL A 1 87 ? -10.214 0.831 3.932 1.00 93.25 87 VAL A CA 1
ATOM 668 C C . VAL A 1 87 ? -11.725 0.981 4.109 1.00 93.25 87 VAL A C 1
ATOM 670 O O . VAL A 1 87 ? -12.237 0.755 5.207 1.00 93.25 87 VAL A O 1
ATOM 673 N N . GLU A 1 88 ? -12.452 1.314 3.046 1.00 93.50 88 GLU A N 1
ATOM 674 C CA . GLU A 1 88 ? -13.910 1.446 3.063 1.00 93.50 88 GLU A CA 1
ATOM 675 C C . GLU A 1 88 ? -14.604 0.095 3.258 1.00 93.50 88 GLU A C 1
ATOM 677 O O . GLU A 1 88 ? -15.484 -0.025 4.115 1.00 93.50 88 GLU A O 1
ATOM 682 N N . ALA A 1 89 ? -14.165 -0.953 2.555 1.00 93.44 89 ALA A N 1
ATOM 683 C CA . ALA A 1 89 ? -14.670 -2.310 2.751 1.00 93.44 89 ALA A CA 1
ATOM 684 C C . ALA A 1 89 ? -14.437 -2.796 4.191 1.00 93.44 89 ALA A C 1
ATOM 686 O O . ALA A 1 89 ? -15.327 -3.386 4.809 1.00 93.44 89 ALA A O 1
ATOM 687 N N . SER A 1 90 ? -13.265 -2.496 4.756 1.00 90.25 90 SER A N 1
ATOM 688 C CA . SER A 1 90 ? -12.936 -2.830 6.142 1.00 90.25 90 SER A CA 1
ATOM 689 C C . SER A 1 90 ? -13.822 -2.084 7.141 1.00 90.25 90 SER A C 1
ATOM 691 O O . SER A 1 90 ? -14.336 -2.705 8.072 1.00 90.25 90 SER A O 1
ATOM 693 N N . ALA A 1 91 ? -14.065 -0.787 6.923 1.00 90.12 91 ALA A N 1
ATOM 694 C CA . ALA A 1 91 ? -14.977 0.014 7.742 1.00 90.12 91 ALA A CA 1
ATOM 695 C C . ALA A 1 91 ? -16.437 -0.473 7.650 1.00 90.12 91 ALA A C 1
ATOM 697 O O . ALA A 1 91 ? -17.177 -0.387 8.627 1.00 90.12 91 ALA A O 1
ATOM 698 N N . ALA A 1 92 ? -16.833 -1.044 6.510 1.00 93.50 92 ALA A N 1
ATOM 699 C CA . ALA A 1 92 ? -18.141 -1.664 6.299 1.00 93.50 92 ALA A CA 1
ATOM 700 C C . ALA A 1 92 ? -18.251 -3.107 6.844 1.00 93.50 92 ALA A C 1
ATOM 702 O O . ALA A 1 92 ? -19.256 -3.776 6.606 1.00 93.50 92 ALA A O 1
ATOM 703 N N . GLY A 1 93 ? -17.230 -3.615 7.546 1.00 93.88 93 GLY A N 1
ATOM 704 C CA . GLY A 1 93 ? -17.222 -4.964 8.123 1.00 93.88 93 GLY A CA 1
ATOM 705 C C . GLY A 1 93 ? -16.870 -6.090 7.142 1.00 93.88 93 GLY A C 1
ATOM 706 O O . GLY A 1 93 ? -16.888 -7.253 7.530 1.00 93.88 93 GLY A O 1
ATOM 707 N N . LYS A 1 94 ? -16.488 -5.773 5.897 1.00 94.69 94 LYS A N 1
ATOM 708 C CA . LYS A 1 94 ? -16.131 -6.741 4.837 1.00 94.69 94 LYS A CA 1
ATOM 709 C C . LYS A 1 94 ? -14.627 -7.017 4.739 1.00 94.69 94 LYS A C 1
ATOM 711 O O . LYS A 1 94 ? -14.113 -7.417 3.699 1.00 94.69 94 LYS A O 1
ATOM 716 N N . ARG A 1 95 ? -13.896 -6.787 5.829 1.00 93.94 95 ARG A N 1
ATOM 717 C CA . ARG A 1 95 ? -12.431 -6.897 5.876 1.00 93.94 95 ARG A CA 1
ATOM 718 C C . ARG A 1 95 ? -11.914 -8.275 5.456 1.00 93.94 95 ARG A C 1
ATOM 720 O O . ARG A 1 95 ? -10.916 -8.356 4.753 1.00 93.94 95 ARG A O 1
ATOM 727 N N . GLU A 1 96 ? -12.546 -9.347 5.925 1.00 93.50 96 GLU A N 1
ATOM 728 C CA . GLU A 1 96 ? -12.094 -10.716 5.640 1.00 93.50 96 GLU A CA 1
ATOM 729 C C . GLU A 1 96 ? -12.211 -11.049 4.148 1.00 93.50 96 GLU A C 1
ATOM 731 O O . GLU A 1 96 ? -11.259 -11.548 3.553 1.00 93.50 96 GLU A O 1
ATOM 736 N N . GLU A 1 97 ? -13.326 -10.666 3.523 1.00 95.25 97 GLU A N 1
ATOM 737 C CA . GLU A 1 97 ? -13.532 -10.779 2.077 1.00 95.25 97 GLU A CA 1
ATOM 738 C C . GLU A 1 97 ? -12.485 -9.962 1.304 1.00 95.25 97 GLU A C 1
ATOM 740 O O . GLU A 1 97 ? -11.821 -10.490 0.412 1.00 95.25 97 GLU A O 1
ATOM 745 N N . ALA A 1 98 ? -12.260 -8.704 1.702 1.00 94.75 98 ALA A N 1
ATOM 746 C CA . ALA A 1 98 ? -11.261 -7.838 1.078 1.00 94.75 98 ALA A CA 1
ATOM 747 C C . ALA A 1 98 ? -9.834 -8.414 1.181 1.00 94.75 98 ALA A C 1
ATOM 749 O O . ALA A 1 98 ? -9.074 -8.379 0.214 1.00 94.75 98 ALA A O 1
ATOM 750 N N . LEU A 1 99 ? -9.470 -8.999 2.329 1.00 93.50 99 LEU A N 1
ATOM 751 C CA . LEU A 1 99 ? -8.181 -9.673 2.514 1.00 93.50 99 LEU A CA 1
ATOM 752 C C . LEU A 1 99 ? -8.065 -10.957 1.685 1.00 93.50 99 LEU A C 1
ATOM 754 O O . LEU A 1 99 ? -6.979 -11.247 1.180 1.00 93.50 99 LEU A O 1
ATOM 758 N N . SER A 1 100 ? -9.154 -11.712 1.515 1.00 95.94 100 SER A N 1
ATOM 759 C CA . SER A 1 100 ? -9.176 -12.895 0.646 1.00 95.94 100 SER A CA 1
ATOM 760 C C . SER A 1 100 ? -8.902 -12.506 -0.808 1.00 95.94 100 SER A C 1
ATOM 762 O O . SER A 1 100 ? -7.991 -13.052 -1.431 1.00 95.94 100 SER A O 1
ATOM 764 N N . VAL A 1 101 ? -9.616 -11.496 -1.320 1.00 95.75 101 VAL A N 1
ATOM 765 C CA . VAL A 1 101 ? -9.416 -10.965 -2.679 1.00 95.75 101 VAL A CA 1
ATOM 766 C C . VAL A 1 101 ? -7.982 -10.475 -2.867 1.00 95.75 101 VAL A C 1
ATOM 768 O O . VAL A 1 101 ? -7.329 -10.823 -3.855 1.00 95.75 101 VAL A O 1
ATOM 771 N N . LEU A 1 102 ? -7.459 -9.712 -1.905 1.00 95.56 102 LEU A N 1
ATOM 772 C CA . LEU A 1 102 ? -6.082 -9.235 -1.957 1.00 95.56 102 LEU A CA 1
ATOM 773 C C . LEU A 1 102 ? -5.078 -10.394 -1.968 1.00 95.56 102 LEU A C 1
ATOM 775 O O . LEU A 1 102 ? -4.114 -10.367 -2.729 1.00 95.56 102 LEU A O 1
ATOM 779 N N . THR A 1 103 ? -5.303 -11.431 -1.162 1.00 94.38 103 THR A N 1
ATOM 780 C CA . THR A 1 103 ? -4.422 -12.607 -1.109 1.00 94.38 103 THR A CA 1
ATOM 781 C C . THR A 1 103 ? -4.345 -13.299 -2.471 1.00 94.38 103 THR A C 1
ATOM 783 O O . THR A 1 103 ? -3.256 -13.634 -2.939 1.00 94.38 103 THR A O 1
ATOM 786 N N . GLU A 1 104 ? -5.476 -13.448 -3.162 1.00 94.62 104 GLU A N 1
ATOM 787 C CA . GLU A 1 104 ? -5.515 -13.999 -4.521 1.00 94.62 104 GLU A CA 1
ATOM 788 C C . GLU A 1 104 ? -4.810 -13.101 -5.549 1.00 94.62 104 GLU A C 1
ATOM 790 O O . GLU A 1 104 ? -4.147 -13.589 -6.470 1.00 94.62 104 GLU A O 1
ATOM 795 N N . GLN A 1 105 ? -4.939 -11.778 -5.424 1.00 94.50 105 GLN A N 1
ATOM 796 C CA . GLN A 1 105 ? -4.217 -10.826 -6.271 1.00 94.50 105 GLN A CA 1
ATOM 797 C C . GLN A 1 105 ? -2.702 -10.929 -6.056 1.00 94.50 105 GLN A C 1
ATOM 799 O O . GLN A 1 105 ? -1.961 -11.072 -7.029 1.00 94.50 105 GLN A O 1
ATOM 804 N N . VAL A 1 106 ? -2.250 -10.953 -4.800 1.00 93.44 106 VAL A N 1
ATOM 805 C CA . VAL A 1 106 ? -0.835 -11.122 -4.441 1.00 93.44 106 VAL A CA 1
ATOM 806 C C . VAL A 1 106 ? -0.291 -12.443 -4.989 1.00 93.44 106 VAL A C 1
ATOM 808 O O . VAL A 1 106 ? 0.751 -12.44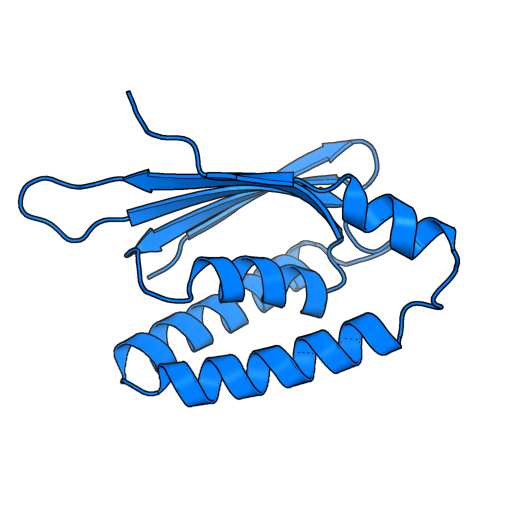6 -5.646 1.00 93.44 106 VAL A O 1
ATOM 811 N N . ALA A 1 107 ? -1.006 -13.558 -4.805 1.00 90.56 107 ALA A N 1
ATOM 812 C CA . ALA A 1 107 ? -0.592 -14.870 -5.310 1.00 90.56 107 ALA A CA 1
ATOM 813 C C . ALA A 1 107 ? -0.405 -14.879 -6.838 1.00 90.56 107 ALA A C 1
ATOM 815 O O . ALA A 1 107 ? 0.573 -15.434 -7.353 1.00 90.56 107 ALA A O 1
ATOM 816 N N . ARG A 1 108 ? -1.309 -14.218 -7.574 1.00 90.56 108 ARG A N 1
ATOM 817 C CA . ARG A 1 108 ? -1.196 -14.048 -9.031 1.00 90.56 108 ARG A CA 1
ATOM 818 C C . ARG A 1 108 ? -0.003 -13.180 -9.425 1.00 90.56 108 ARG A C 1
ATOM 820 O O . ARG A 1 108 ? 0.668 -13.511 -10.401 1.00 90.56 108 ARG A O 1
ATOM 827 N N . SER A 1 109 ? 0.276 -12.105 -8.691 1.00 87.81 109 SER A N 1
ATOM 828 C CA . SER A 1 109 ? 1.415 -11.224 -8.975 1.00 87.81 109 SER A CA 1
ATOM 829 C C . SER A 1 109 ? 2.758 -11.904 -8.711 1.00 87.81 109 SER A C 1
ATOM 831 O O . SER A 1 109 ? 3.656 -11.812 -9.544 1.00 87.81 109 SER A O 1
ATOM 833 N N . VAL A 1 110 ? 2.885 -12.671 -7.624 1.00 80.31 110 VAL A N 1
ATOM 834 C CA . VAL A 1 110 ? 4.123 -13.405 -7.301 1.00 80.31 110 VAL A CA 1
ATOM 835 C C . VAL A 1 110 ? 4.389 -14.531 -8.302 1.00 80.31 110 VAL A C 1
ATOM 837 O O . VAL A 1 110 ? 5.526 -14.721 -8.722 1.00 80.31 110 VAL A O 1
ATOM 840 N N . SER A 1 111 ? 3.346 -15.231 -8.758 1.00 72.56 111 SER A N 1
ATOM 841 C CA . SER A 1 111 ? 3.476 -16.336 -9.723 1.00 72.56 111 SER A CA 1
ATOM 842 C C . SER A 1 111 ? 3.950 -15.891 -11.118 1.00 72.56 111 SER A C 1
ATOM 844 O O . SER A 1 111 ? 4.373 -16.719 -11.920 1.00 72.56 111 SER A O 1
ATOM 846 N N . ARG A 1 112 ? 3.873 -14.589 -11.429 1.00 65.31 112 ARG A N 1
ATOM 847 C CA . ARG A 1 112 ? 4.364 -13.996 -12.687 1.00 65.31 112 ARG A CA 1
ATOM 848 C C . ARG A 1 112 ? 5.850 -13.642 -12.646 1.00 65.31 112 ARG A C 1
ATOM 850 O O . ARG A 1 112 ? 6.438 -13.408 -13.698 1.00 65.31 112 ARG A O 1
ATOM 857 N N . VAL A 1 113 ? 6.458 -13.610 -11.461 1.00 57.50 113 VAL A N 1
ATOM 858 C CA . VAL A 1 113 ? 7.901 -13.425 -11.306 1.00 57.50 113 VAL A CA 1
ATOM 859 C C . VAL A 1 113 ? 8.564 -14.791 -11.510 1.00 57.50 113 VAL A C 1
ATOM 861 O O . VAL A 1 113 ? 8.249 -15.719 -10.762 1.00 57.50 113 VAL A O 1
ATOM 864 N N . PRO A 1 114 ? 9.469 -14.977 -12.492 1.00 47.16 114 PRO A N 1
ATOM 865 C CA . PRO A 1 114 ? 10.205 -16.227 -12.605 1.00 47.16 114 PRO A CA 1
ATOM 866 C C . PRO A 1 114 ? 10.990 -16.444 -11.311 1.00 47.16 114 PRO A C 1
ATOM 868 O O . PRO A 1 114 ? 11.825 -15.629 -10.917 1.00 47.16 114 PRO A O 1
ATOM 871 N N . MET A 1 115 ? 10.677 -17.538 -10.623 1.00 42.84 115 MET A N 1
ATOM 872 C CA . MET A 1 115 ? 11.261 -17.895 -9.338 1.00 42.84 115 MET A CA 1
ATOM 873 C C . MET A 1 115 ? 12.707 -18.368 -9.553 1.00 42.84 115 MET A C 1
ATOM 875 O O . MET A 1 115 ? 12.979 -19.563 -9.622 1.00 42.84 115 MET A O 1
ATOM 879 N N . SER A 1 116 ? 13.644 -17.430 -9.718 1.00 42.47 116 SER A N 1
ATOM 880 C CA . SER A 1 116 ? 15.076 -17.726 -9.645 1.00 42.47 116 SER A CA 1
ATOM 881 C C . SER A 1 116 ? 15.508 -17.808 -8.175 1.00 42.47 116 SER A C 1
ATOM 883 O O . SER A 1 116 ? 14.922 -17.168 -7.296 1.00 42.47 116 SER A O 1
ATOM 885 N N . ALA A 1 117 ? 16.545 -18.596 -7.879 1.00 48.91 117 ALA A N 1
ATOM 886 C CA . ALA A 1 117 ? 17.079 -18.751 -6.521 1.00 48.91 117 ALA A CA 1
ATOM 887 C C . ALA A 1 117 ? 17.509 -17.411 -5.874 1.00 48.91 117 ALA A C 1
ATOM 889 O O . ALA A 1 117 ? 17.519 -17.297 -4.648 1.00 48.91 117 ALA A O 1
ATOM 890 N N . GLU A 1 118 ? 17.790 -16.384 -6.685 1.00 47.66 118 GLU A N 1
ATOM 891 C CA . GLU A 1 118 ? 18.083 -15.014 -6.242 1.00 47.66 118 GLU A CA 1
ATOM 892 C C . GLU A 1 118 ? 16.857 -14.284 -5.690 1.00 47.66 118 GLU A C 1
ATOM 894 O O . GLU A 1 118 ? 16.983 -13.512 -4.745 1.00 47.66 118 GLU A O 1
ATOM 899 N N . VAL A 1 119 ? 15.655 -14.538 -6.216 1.00 51.09 119 VAL A N 1
ATOM 900 C CA . VAL A 1 119 ? 14.427 -13.941 -5.672 1.00 51.09 119 VAL A CA 1
ATOM 901 C C . VAL A 1 119 ? 14.214 -14.455 -4.246 1.00 51.09 119 VAL A C 1
ATOM 903 O O . VAL A 1 119 ? 14.039 -13.669 -3.321 1.00 51.09 119 VAL A O 1
ATOM 906 N N . CYS A 1 120 ? 14.347 -15.764 -4.013 1.00 37.12 120 CYS A N 1
ATOM 907 C CA . CYS A 1 120 ? 14.128 -16.348 -2.686 1.00 37.12 120 CYS A CA 1
ATOM 908 C C . CYS A 1 120 ? 15.155 -15.891 -1.627 1.00 37.12 120 CYS A C 1
ATOM 910 O O . CYS A 1 120 ? 14.820 -15.839 -0.442 1.00 37.12 120 CYS A O 1
ATOM 912 N N . SER A 1 121 ? 16.391 -15.555 -2.014 1.00 45.94 121 SER A N 1
ATOM 913 C CA . SER A 1 121 ? 17.376 -14.951 -1.103 1.00 45.94 121 SER A CA 1
ATOM 914 C C . SER A 1 121 ? 17.133 -13.452 -0.888 1.00 45.94 121 SER A C 1
ATOM 916 O O . SER A 1 121 ? 17.351 -12.960 0.218 1.00 45.94 121 SER A O 1
ATOM 918 N N . ARG A 1 122 ? 16.605 -12.738 -1.890 1.00 47.44 122 ARG A N 1
ATOM 919 C CA . ARG A 1 122 ? 16.293 -11.301 -1.831 1.00 47.44 122 ARG A CA 1
ATOM 920 C C . ARG A 1 122 ? 15.147 -10.978 -0.870 1.00 47.44 122 ARG A C 1
ATOM 922 O O . ARG A 1 122 ? 15.283 -10.068 -0.059 1.00 47.44 122 ARG A O 1
ATOM 929 N N . TRP A 1 123 ? 14.090 -11.795 -0.850 1.00 42.31 123 TRP A N 1
ATOM 930 C CA . TRP A 1 123 ? 12.984 -11.659 0.116 1.00 42.31 123 TRP A CA 1
ATOM 931 C C . TRP A 1 123 ? 13.394 -11.960 1.567 1.00 42.31 123 TRP A C 1
ATOM 933 O O . TRP A 1 123 ? 12.774 -11.442 2.490 1.00 42.31 123 TRP A O 1
ATOM 943 N N . LYS A 1 124 ? 14.467 -12.736 1.799 1.00 47.03 124 LYS A N 1
ATOM 944 C CA . LYS A 1 124 ? 15.014 -12.946 3.155 1.00 47.03 124 LYS A CA 1
ATOM 945 C C . LYS A 1 124 ? 15.692 -11.694 3.725 1.00 47.03 124 LYS A C 1
ATOM 947 O O . LYS A 1 124 ? 15.871 -11.622 4.936 1.00 47.03 124 LYS A O 1
ATOM 952 N N . SER A 1 125 ? 16.081 -10.736 2.878 1.00 47.34 125 SER A N 1
ATOM 953 C CA . SER A 1 125 ? 16.755 -9.502 3.301 1.00 47.34 125 SER A CA 1
ATOM 954 C C . SER A 1 125 ? 15.797 -8.327 3.523 1.00 47.34 125 SER A C 1
ATOM 956 O O . SER A 1 125 ? 16.186 -7.350 4.168 1.00 47.34 125 SER A O 1
ATOM 958 N N . THR A 1 126 ? 14.563 -8.394 3.015 1.00 48.78 126 THR A N 1
ATOM 959 C CA . THR A 1 126 ? 13.550 -7.355 3.233 1.00 48.78 126 THR A CA 1
ATOM 960 C C . THR A 1 126 ? 12.995 -7.484 4.647 1.00 48.78 126 THR A C 1
ATOM 962 O O . THR A 1 126 ? 12.246 -8.405 4.958 1.00 48.78 126 THR A O 1
ATOM 965 N N . SER A 1 127 ? 13.366 -6.550 5.519 1.00 59.88 127 SER A N 1
ATOM 966 C CA . SER A 1 127 ? 12.810 -6.449 6.870 1.00 59.88 127 SER A CA 1
ATOM 967 C C . SER A 1 127 ? 11.800 -5.304 6.914 1.00 59.88 127 SER A C 1
ATOM 969 O O . SER A 1 127 ? 12.152 -4.162 6.617 1.00 59.88 127 SER A O 1
ATOM 971 N N . ILE A 1 128 ? 10.551 -5.611 7.275 1.00 65.81 128 ILE A N 1
ATOM 972 C CA . ILE A 1 128 ? 9.597 -4.610 7.764 1.00 65.81 128 ILE A CA 1
ATOM 973 C C . ILE A 1 128 ? 9.700 -4.649 9.282 1.00 65.81 128 ILE A C 1
ATOM 975 O O . ILE A 1 128 ? 9.267 -5.612 9.918 1.00 65.81 128 ILE A O 1
ATOM 979 N N . THR A 1 129 ? 10.307 -3.620 9.861 1.00 72.62 129 THR A N 1
ATOM 98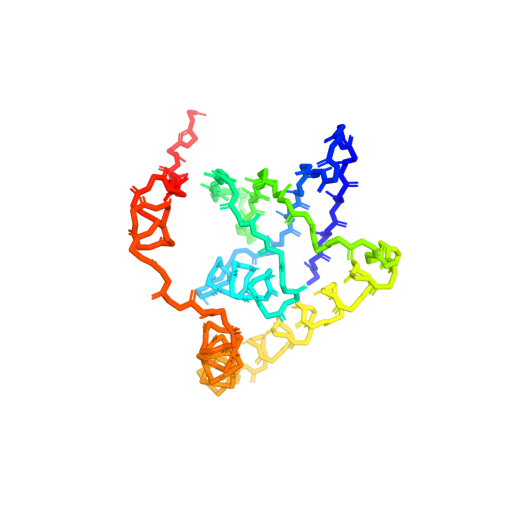0 C CA . THR A 1 129 ? 10.499 -3.554 11.310 1.00 72.62 129 THR A CA 1
ATOM 981 C C . THR A 1 129 ? 9.356 -2.758 11.924 1.00 72.62 129 THR A C 1
ATOM 983 O O . THR A 1 129 ? 9.168 -1.585 11.596 1.00 72.62 129 THR A O 1
ATOM 986 N N . ARG A 1 130 ? 8.605 -3.376 12.846 1.00 52.81 130 ARG A N 1
ATOM 987 C CA . ARG A 1 130 ? 7.772 -2.621 13.792 1.00 52.81 130 ARG A CA 1
ATOM 988 C C . ARG A 1 130 ? 8.683 -2.065 14.869 1.00 52.81 130 ARG A C 1
ATOM 990 O O . ARG A 1 130 ? 9.292 -2.832 15.614 1.00 52.81 130 ARG A O 1
ATOM 997 N N . LEU A 1 131 ? 8.784 -0.748 14.938 1.00 51.78 131 LEU A N 1
ATOM 998 C CA . LEU A 1 131 ? 9.559 -0.079 15.971 1.00 51.78 131 LEU A CA 1
ATOM 999 C C . LEU A 1 131 ? 8.610 0.472 17.045 1.00 51.78 131 LEU A C 1
ATOM 1001 O O . LEU A 1 131 ? 7.589 1.067 16.697 1.00 51.78 131 LEU A O 1
ATOM 1005 N N . PRO A 1 132 ? 8.924 0.301 18.341 1.00 39.50 132 PRO A N 1
ATOM 1006 C CA . PRO A 1 132 ? 8.211 1.010 19.396 1.00 39.50 132 PRO A CA 1
ATOM 1007 C C . PRO A 1 132 ? 8.524 2.511 19.297 1.00 39.50 132 PRO A C 1
ATOM 1009 O O . PRO A 1 132 ? 9.690 2.890 19.157 1.00 39.50 132 PRO A O 1
ATOM 1012 N N . MET A 1 133 ? 7.503 3.371 19.369 1.00 45.72 133 MET A N 1
ATOM 1013 C CA . MET A 1 133 ? 7.733 4.809 19.556 1.00 45.72 133 MET A CA 1
ATOM 1014 C C . MET A 1 133 ? 8.254 5.056 20.981 1.00 45.72 133 MET A C 1
ATOM 1016 O O . MET A 1 133 ? 7.787 4.421 21.927 1.00 45.72 133 MET A O 1
ATOM 1020 N N . LYS A 1 134 ? 9.259 5.931 21.110 1.00 40.22 134 LYS A N 1
ATOM 1021 C CA . LYS A 1 134 ? 9.742 6.452 22.398 1.00 40.22 134 LYS A CA 1
ATOM 1022 C C . LYS A 1 134 ? 8.839 7.564 22.905 1.00 40.22 134 LYS A C 1
ATOM 1024 O O . LYS A 1 134 ? 8.372 8.345 22.047 1.00 40.22 134 LYS A O 1
#

Radius of gyration: 15.04 Å; chains: 1; bounding box: 36×30×41 Å

Sequence (134 aa):
MAMVEPVWLEDGRAELTVVAFDSQGLLAAISGLLVVHGVEILNGHAFTLEVPGGPSRCVDTFKVRLPEGCNWDVLWSRYHGDLIEFVEASAAGKREEALSVLTEQVARSVSRVPMSAEVCSRWKSTSITRLPMK

Foldseek 3Di:
DKDWDWADDPPQKTKIKIKDQDDPCLVVLLVLLCLLLVKAFQEKEWEWADDVPDGIMIIIITIIHHPPPDDPVVSVVVSVVLSVVQVVCVVVVNNVVSVVVSVVSSVVSVVPPPDDVVVVVSVVNYDHDYDYDD